Protein AF-A0A7Y0S5D0-F1 (afdb_monomer_lite)

Foldseek 3Di:
DQEDEDPDQLCLVCVVVVVVVDDHYYDHPLVVVLVVCVVVVHQEDEDDDAPSNQVDCSRVVCNCVVRVHHYDYDPPVPRD

Sequence (80 aa):
ADFILICTNTMHKVAPQIEASINIPILHIADATAELLREKGVQKVGLLGTQFTVEQDFYKGRLSDRYGLDVVIPDQDDRS

Radius of gyration: 13.44 Å; chains: 1; bounding box: 27×27×39 Å

Secondary structure (DSSP, 8-state):
---EE--STGGGGGHHHHHTT-SS-EE-HHHHHHHHHHHTT--EEE--S-HHHHHSHHHHHIIIIIH--EEE---GGG--

pLDDT: mean 88.24, std 7.6, range [57.66, 97.31]

InterPro domains:
  IPR001920 Asp/Glu racemase [G3DSA:3.40.50.1860] (1-55)
  IPR001920 Asp/Glu racemase [SSF53681] (1-41)
  IPR001920 Asp/Glu racemase [SSF53681] (29-79)
  IPR004380 Aspartate racemase [TIGR00035] (1-79)
  IPR015942 Asp/Glu/hydantoin racemase [PF01177] (1-77)

Structure (mmCIF, N/CA/C/O backbone):
data_AF-A0A7Y0S5D0-F1
#
_entry.id   AF-A0A7Y0S5D0-F1
#
loop_
_atom_site.group_PDB
_atom_site.id
_atom_site.type_symbol
_atom_site.label_atom_id
_atom_site.label_alt_id
_atom_site.label_comp_id
_atom_site.label_asym_id
_atom_site.label_entity_id
_atom_site.label_seq_id
_atom_site.pdbx_PDB_ins_code
_atom_site.Cartn_x
_atom_site.Cartn_y
_atom_site.Cartn_z
_atom_site.occupancy
_atom_site.B_iso_or_equiv
_atom_site.auth_seq_id
_atom_site.auth_comp_id
_atom_site.auth_asym_id
_atom_site.auth_atom_id
_atom_site.pdbx_PDB_model_num
ATOM 1 N N . ALA A 1 1 ? -4.311 0.520 25.634 1.00 62.09 1 ALA A N 1
ATOM 2 C CA . ALA A 1 1 ? -3.681 0.895 24.357 1.00 62.09 1 ALA A CA 1
ATOM 3 C C . ALA A 1 1 ? -4.786 1.403 23.457 1.00 62.09 1 ALA A C 1
ATOM 5 O O . ALA A 1 1 ? -5.813 0.739 23.389 1.00 62.09 1 ALA A O 1
ATOM 6 N N . ASP A 1 2 ? -4.595 2.564 22.841 1.00 82.50 2 ASP A N 1
ATOM 7 C CA . ASP A 1 2 ? -5.656 3.266 22.105 1.00 82.50 2 ASP A CA 1
ATOM 8 C C . ASP A 1 2 ? -5.685 2.904 20.610 1.00 82.50 2 ASP A C 1
ATOM 10 O O . ASP A 1 2 ? -6.687 3.130 19.942 1.00 82.50 2 ASP A O 1
ATOM 14 N N . PHE A 1 3 ? -4.605 2.306 20.093 1.00 84.69 3 PHE A N 1
ATOM 15 C CA . PHE A 1 3 ? -4.474 1.802 18.722 1.00 84.69 3 PHE A CA 1
ATOM 16 C C . PHE A 1 3 ? -3.325 0.781 18.612 1.00 84.69 3 PHE A C 1
ATOM 18 O O . PHE A 1 3 ? -2.503 0.656 19.527 1.00 84.69 3 PHE A O 1
ATOM 25 N N . ILE A 1 4 ? -3.253 0.064 17.484 1.00 87.00 4 ILE A N 1
ATOM 26 C CA . ILE A 1 4 ? -2.150 -0.847 17.123 1.00 87.00 4 ILE A CA 1
ATOM 27 C C . ILE A 1 4 ? -1.412 -0.324 15.888 1.00 87.00 4 ILE A C 1
ATOM 29 O O . ILE A 1 4 ? -2.033 0.121 14.925 1.00 87.00 4 ILE A O 1
ATOM 33 N N . LEU A 1 5 ? -0.081 -0.442 15.897 1.00 88.00 5 LEU A N 1
ATOM 34 C CA . LEU A 1 5 ? 0.777 -0.222 14.734 1.00 88.00 5 LEU A CA 1
ATOM 35 C C . LEU A 1 5 ? 1.448 -1.539 14.325 1.00 88.00 5 LEU A C 1
ATOM 37 O O . LEU A 1 5 ? 2.070 -2.207 15.152 1.00 88.00 5 LEU A O 1
ATOM 41 N N . ILE A 1 6 ? 1.355 -1.896 13.043 1.00 87.81 6 ILE A N 1
ATOM 42 C CA . ILE A 1 6 ? 2.094 -3.025 12.468 1.00 87.81 6 ILE A CA 1
ATOM 43 C C . ILE A 1 6 ? 3.378 -2.474 11.839 1.00 87.81 6 ILE A C 1
ATOM 45 O O . ILE A 1 6 ? 3.350 -1.842 10.789 1.00 87.81 6 ILE A O 1
ATOM 49 N N . CYS A 1 7 ? 4.532 -2.721 12.455 1.00 88.00 7 CYS A N 1
ATOM 50 C CA . CYS A 1 7 ? 5.816 -2.155 12.012 1.00 88.00 7 CYS A CA 1
ATOM 51 C C . CYS A 1 7 ? 6.469 -2.929 10.845 1.00 88.00 7 CYS A C 1
ATOM 53 O O . CYS A 1 7 ? 7.679 -3.145 10.836 1.00 88.00 7 CYS A O 1
ATOM 55 N N . THR A 1 8 ? 5.681 -3.408 9.878 1.00 86.00 8 THR A N 1
ATOM 56 C CA . THR A 1 8 ? 6.181 -4.107 8.681 1.00 86.00 8 THR A CA 1
ATOM 57 C C . THR A 1 8 ? 5.155 -4.074 7.556 1.00 86.00 8 THR A C 1
ATOM 59 O O . THR A 1 8 ? 3.968 -4.281 7.795 1.00 86.00 8 THR A O 1
ATOM 62 N N . ASN A 1 9 ? 5.595 -3.865 6.313 1.00 81.69 9 ASN A N 1
ATOM 63 C CA . ASN A 1 9 ? 4.695 -3.828 5.157 1.00 81.69 9 ASN A CA 1
ATOM 64 C C . ASN A 1 9 ? 3.970 -5.169 4.966 1.00 81.69 9 ASN A C 1
ATOM 66 O O . ASN A 1 9 ? 2.749 -5.193 4.886 1.00 81.69 9 ASN A O 1
ATOM 70 N N . THR A 1 10 ? 4.690 -6.293 4.995 1.00 82.75 10 THR A N 1
ATOM 71 C CA . THR A 1 10 ? 4.125 -7.613 4.666 1.00 82.75 10 THR A CA 1
ATOM 72 C C . THR A 1 10 ? 2.996 -8.050 5.607 1.00 82.75 10 THR A C 1
ATOM 74 O O . THR A 1 10 ? 2.001 -8.607 5.150 1.00 82.75 10 THR A O 1
ATOM 77 N N . MET A 1 11 ? 3.102 -7.797 6.918 1.00 88.19 11 MET A N 1
ATOM 78 C CA . MET A 1 11 ? 2.086 -8.273 7.876 1.00 88.19 11 MET A CA 1
ATOM 79 C C . MET A 1 11 ? 0.788 -7.468 7.836 1.00 88.19 11 MET A C 1
ATOM 81 O O . MET A 1 11 ? -0.207 -7.905 8.405 1.00 88.19 11 MET A O 1
ATOM 85 N N . HIS A 1 12 ? 0.736 -6.353 7.105 1.00 84.81 12 HIS A N 1
ATOM 86 C CA . HIS A 1 12 ? -0.540 -5.690 6.843 1.00 84.81 12 HIS A CA 1
ATOM 87 C C . HIS A 1 12 ? -1.495 -6.557 6.009 1.00 84.81 12 HIS A C 1
ATOM 89 O O . HIS A 1 12 ? -2.704 -6.349 6.064 1.00 84.81 12 HIS A O 1
ATOM 95 N N . LYS A 1 13 ? -0.987 -7.611 5.350 1.00 84.62 13 LYS A N 1
ATOM 96 C CA . LYS A 1 13 ? -1.807 -8.685 4.775 1.00 84.62 13 LYS A CA 1
ATOM 97 C C . LYS A 1 13 ? -2.812 -9.266 5.775 1.00 84.62 13 LYS A C 1
ATOM 99 O O . LYS A 1 13 ? -3.902 -9.657 5.369 1.00 84.62 13 LYS A O 1
ATOM 104 N N . VAL A 1 14 ? -2.440 -9.355 7.056 1.00 88.25 14 VAL A N 1
ATOM 105 C CA . VAL A 1 14 ? -3.310 -9.904 8.106 1.00 88.25 14 VAL A CA 1
ATOM 106 C C . VAL A 1 14 ? -4.064 -8.834 8.903 1.00 88.25 14 VAL A C 1
ATOM 108 O O . VAL A 1 14 ? -4.762 -9.162 9.860 1.00 88.25 14 VAL A O 1
ATOM 111 N N . ALA A 1 15 ? -3.938 -7.553 8.532 1.00 87.56 15 ALA A N 1
ATOM 112 C CA . ALA A 1 15 ? -4.601 -6.460 9.239 1.00 87.56 15 ALA A CA 1
ATOM 113 C C . ALA A 1 15 ? -6.131 -6.638 9.319 1.00 87.56 15 ALA A C 1
ATOM 115 O O . ALA A 1 15 ? -6.647 -6.496 10.424 1.00 87.56 15 ALA A O 1
ATOM 116 N N . PRO A 1 16 ? -6.854 -7.050 8.252 1.00 86.88 16 PRO A N 1
ATOM 117 C CA . PRO A 1 16 ? -8.302 -7.266 8.340 1.00 86.88 16 PRO A CA 1
ATOM 118 C C . PRO A 1 16 ? -8.702 -8.352 9.352 1.00 86.88 16 PRO A C 1
ATOM 120 O O . PRO A 1 16 ? -9.698 -8.211 10.058 1.00 86.88 16 PRO A O 1
ATOM 123 N N . GLN A 1 17 ? -7.921 -9.434 9.460 1.00 90.31 17 GLN A N 1
ATOM 124 C CA . GLN A 1 17 ? -8.170 -10.506 10.431 1.00 90.31 17 GLN A CA 1
ATOM 125 C C . GLN A 1 17 ? -7.934 -10.028 11.867 1.00 90.31 17 GLN A C 1
ATOM 127 O O . GLN A 1 17 ? -8.672 -10.413 12.777 1.00 90.31 17 GLN A O 1
ATOM 132 N N . ILE A 1 18 ? -6.907 -9.198 12.071 1.00 87.81 18 ILE A N 1
ATOM 133 C CA . ILE A 1 18 ? -6.615 -8.610 13.378 1.00 87.81 18 ILE A CA 1
ATOM 134 C C . ILE A 1 18 ? -7.722 -7.616 13.750 1.00 87.81 18 ILE A C 1
ATOM 136 O O . ILE A 1 18 ? -8.263 -7.743 14.842 1.00 87.81 18 ILE A O 1
ATOM 140 N N . GLU A 1 19 ? -8.112 -6.708 12.846 1.00 87.69 19 GLU A N 1
ATOM 141 C CA . GLU A 1 19 ? -9.210 -5.741 13.042 1.00 87.69 19 GLU A CA 1
ATOM 142 C C . GLU A 1 19 ? -10.525 -6.434 13.417 1.00 87.69 19 GLU A C 1
ATOM 144 O O . GLU A 1 19 ? -11.228 -5.968 14.305 1.00 87.69 19 GLU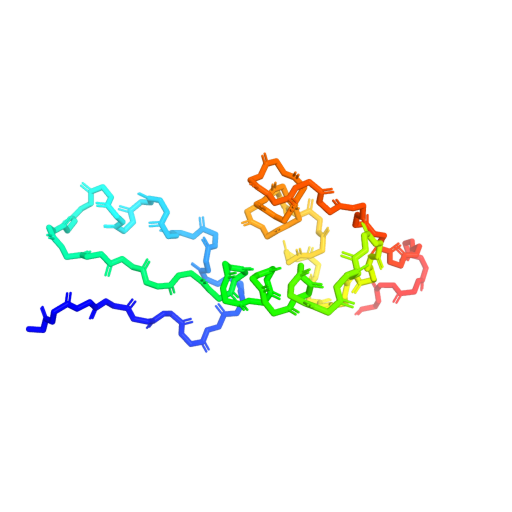 A O 1
ATOM 149 N N . ALA A 1 20 ? -10.835 -7.581 12.807 1.00 90.00 20 ALA A N 1
ATOM 150 C CA . ALA A 1 20 ? -12.027 -8.360 13.146 1.00 90.00 20 ALA A CA 1
ATOM 151 C C . ALA A 1 20 ? -11.978 -9.001 14.549 1.00 90.00 20 ALA A C 1
ATOM 153 O O . ALA A 1 20 ? -13.013 -9.408 15.075 1.00 90.00 20 ALA A O 1
ATOM 154 N N . SER A 1 21 ? -10.787 -9.122 15.141 1.00 90.69 21 SER A N 1
ATOM 155 C CA . SER A 1 21 ? -10.551 -9.825 16.408 1.00 90.69 21 SER A CA 1
ATOM 156 C C . SER A 1 21 ? -10.309 -8.885 17.593 1.00 90.69 21 SER A C 1
ATOM 158 O O . SER A 1 21 ? -10.165 -9.355 18.723 1.00 90.69 21 SER A O 1
ATOM 160 N N . ILE A 1 22 ? -10.232 -7.571 17.359 1.00 90.19 22 ILE A N 1
ATOM 161 C CA . ILE A 1 22 ? -9.922 -6.566 18.382 1.00 90.19 22 ILE A CA 1
ATOM 162 C C . ILE A 1 22 ? -10.885 -5.380 18.303 1.00 90.19 22 ILE A C 1
ATOM 164 O O . ILE A 1 22 ? -11.449 -5.083 17.261 1.00 90.19 22 ILE A O 1
ATOM 168 N N . ASN A 1 23 ? -11.014 -4.645 19.408 1.00 88.81 23 ASN A N 1
ATOM 169 C CA . ASN A 1 23 ? -11.882 -3.463 19.489 1.00 88.81 23 ASN A CA 1
ATOM 170 C C . ASN A 1 23 ? -11.120 -2.129 19.401 1.00 88.81 23 ASN A C 1
ATOM 172 O O . ASN A 1 23 ? -11.705 -1.077 19.642 1.00 88.81 23 ASN A O 1
ATOM 176 N N . ILE A 1 24 ? -9.815 -2.161 19.114 1.00 88.88 24 ILE A N 1
ATOM 177 C CA . ILE A 1 24 ? -8.980 -0.960 18.981 1.00 88.88 24 ILE A CA 1
ATOM 178 C C . ILE A 1 24 ? -8.523 -0.799 17.526 1.00 88.88 24 ILE A C 1
ATOM 180 O O . ILE A 1 24 ? -8.229 -1.803 16.877 1.00 88.88 24 ILE A O 1
ATOM 184 N N . PRO A 1 25 ? -8.469 0.432 16.993 1.00 87.88 25 PRO A N 1
ATOM 185 C CA . PRO A 1 25 ? -8.139 0.666 15.592 1.00 87.88 25 PRO A CA 1
ATOM 186 C C . PRO A 1 25 ? -6.693 0.269 15.264 1.00 87.88 25 PRO A C 1
ATOM 188 O O . PRO A 1 25 ? -5.786 0.425 16.087 1.00 87.88 25 PRO A O 1
ATOM 191 N N . ILE A 1 26 ? -6.469 -0.197 14.032 1.00 88.69 26 ILE A N 1
ATOM 192 C CA . ILE A 1 26 ? -5.129 -0.410 13.474 1.00 88.69 26 ILE A CA 1
ATOM 193 C C . ILE A 1 26 ? -4.770 0.773 12.575 1.00 88.69 26 ILE A C 1
ATOM 195 O O . ILE A 1 26 ? -5.510 1.117 11.656 1.00 88.69 26 ILE A O 1
ATOM 199 N N . LEU A 1 27 ? -3.601 1.371 12.808 1.00 88.31 27 LEU A N 1
ATOM 200 C CA . LEU A 1 27 ? -3.017 2.344 11.890 1.00 88.31 27 LEU A CA 1
ATOM 201 C C . LEU A 1 27 ? -2.287 1.601 10.772 1.00 88.31 27 LEU A C 1
ATOM 203 O O . LEU A 1 27 ? -1.231 1.004 10.989 1.00 88.31 27 LEU A O 1
ATOM 207 N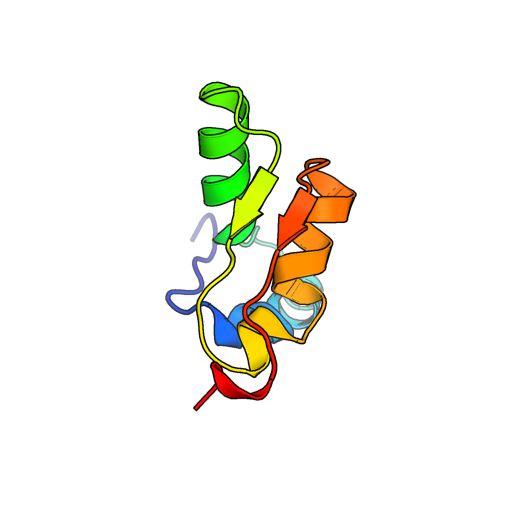 N . HIS A 1 28 ? -2.865 1.629 9.574 1.00 90.31 28 HIS A N 1
ATOM 208 C CA . HIS A 1 28 ? -2.292 0.972 8.409 1.00 90.31 28 HIS A CA 1
ATOM 209 C C . HIS A 1 28 ? -1.247 1.872 7.739 1.00 90.31 28 HIS A C 1
ATOM 211 O O . HIS A 1 28 ? -1.537 3.006 7.366 1.00 90.31 28 HIS A O 1
ATOM 217 N N . ILE A 1 29 ? -0.035 1.363 7.507 1.00 89.75 29 ILE A N 1
ATOM 218 C CA . ILE A 1 29 ? 1.077 2.175 6.976 1.00 89.75 29 ILE A CA 1
ATOM 219 C C . ILE A 1 29 ? 0.795 2.785 5.587 1.00 89.75 29 ILE A C 1
ATOM 221 O O . ILE A 1 29 ? 1.241 3.893 5.285 1.00 89.75 29 ILE A O 1
ATOM 225 N N . ALA A 1 30 ? 0.031 2.079 4.745 1.00 91.19 30 ALA A N 1
ATOM 226 C CA . ALA A 1 30 ? -0.364 2.582 3.427 1.00 91.19 30 ALA A CA 1
ATOM 227 C C . ALA A 1 30 ? -1.277 3.820 3.507 1.00 91.19 30 ALA A C 1
ATOM 229 O O . ALA A 1 30 ? -1.191 4.672 2.629 1.00 91.19 30 ALA A O 1
ATOM 230 N N . ASP A 1 31 ? -2.089 3.952 4.564 1.00 93.31 31 ASP A N 1
ATOM 231 C CA . ASP A 1 31 ? -3.000 5.091 4.738 1.00 93.31 31 ASP A CA 1
ATOM 232 C C . ASP A 1 31 ? -2.194 6.374 4.984 1.00 93.31 31 ASP A C 1
ATOM 234 O O . ASP A 1 31 ? -2.311 7.339 4.231 1.00 93.31 31 ASP A O 1
ATOM 238 N N . ALA A 1 32 ? -1.258 6.328 5.939 1.00 92.75 32 ALA A N 1
ATOM 239 C CA . ALA A 1 32 ? -0.360 7.448 6.235 1.00 92.75 32 ALA A CA 1
ATOM 240 C C . ALA A 1 32 ? 0.493 7.861 5.019 1.00 92.75 32 ALA A C 1
ATOM 242 O O . ALA A 1 32 ? 0.773 9.040 4.802 1.00 92.75 32 ALA A O 1
ATOM 243 N N . THR A 1 33 ? 0.902 6.885 4.202 1.00 93.31 33 THR A N 1
ATOM 244 C CA . THR A 1 33 ? 1.662 7.145 2.971 1.00 93.31 33 THR A CA 1
ATOM 245 C C . THR A 1 33 ? 0.791 7.836 1.920 1.00 93.31 33 THR A C 1
ATOM 247 O O . THR A 1 33 ? 1.217 8.819 1.312 1.00 93.31 33 THR A O 1
ATOM 250 N N . ALA A 1 34 ? -0.433 7.349 1.709 1.00 95.00 34 ALA A N 1
ATOM 251 C CA . ALA A 1 34 ? -1.351 7.889 0.714 1.00 95.00 34 ALA A CA 1
ATOM 252 C C . ALA A 1 34 ? -1.830 9.307 1.051 1.00 95.00 34 ALA A C 1
ATOM 254 O O . ALA A 1 34 ? -1.931 10.143 0.153 1.00 95.00 34 ALA A O 1
ATOM 255 N N . GLU A 1 35 ? -2.080 9.593 2.330 1.00 95.50 35 GLU A N 1
ATOM 256 C CA . GLU A 1 35 ? -2.455 10.928 2.810 1.00 95.50 35 GLU A CA 1
ATOM 257 C C . GLU A 1 35 ? -1.388 11.962 2.443 1.00 95.50 35 GLU A C 1
ATOM 259 O O . GLU A 1 35 ? -1.691 12.941 1.758 1.00 95.50 35 GLU A O 1
ATOM 264 N N . LEU A 1 36 ? -0.119 11.684 2.759 1.00 96.31 36 LEU A N 1
ATOM 265 C CA . LEU A 1 36 ? 0.990 12.580 2.429 1.00 96.31 36 LEU A CA 1
ATOM 266 C C . LEU A 1 36 ? 1.174 12.766 0.914 1.00 96.31 36 LEU A C 1
ATOM 268 O O . LEU A 1 36 ? 1.501 13.859 0.448 1.00 96.31 36 LEU A O 1
ATOM 272 N N . LEU A 1 37 ? 0.989 11.704 0.125 1.00 95.62 37 LEU A N 1
ATOM 273 C CA . LEU A 1 37 ? 1.067 11.783 -1.336 1.00 95.62 37 LEU A CA 1
ATOM 274 C C . LEU A 1 37 ? -0.039 12.677 -1.909 1.00 95.62 37 LEU A C 1
ATOM 276 O O . LEU A 1 37 ? 0.240 13.517 -2.768 1.00 95.62 37 LEU A O 1
ATOM 280 N N . ARG A 1 38 ? -1.268 12.551 -1.395 1.00 94.06 38 ARG A N 1
ATOM 281 C CA . ARG A 1 38 ? -2.401 13.393 -1.797 1.00 94.06 38 ARG A CA 1
ATOM 282 C C . ARG A 1 38 ? -2.211 14.849 -1.400 1.00 94.06 38 ARG A C 1
ATOM 284 O O . ARG A 1 38 ? -2.475 15.724 -2.222 1.00 94.06 38 ARG A O 1
ATOM 291 N N . GLU A 1 39 ? -1.723 15.115 -0.191 1.00 95.88 39 GLU A N 1
ATOM 292 C CA . GLU A 1 39 ? -1.384 16.472 0.260 1.00 95.88 39 GLU A CA 1
ATOM 293 C C . GLU A 1 39 ? -0.347 17.136 -0.654 1.00 95.88 39 GLU A C 1
ATOM 295 O O . GLU A 1 39 ? -0.414 18.336 -0.917 1.00 95.88 39 GLU A O 1
ATOM 300 N N . LYS A 1 40 ? 0.579 16.343 -1.203 1.00 96.19 40 LYS A N 1
ATOM 301 C CA . LYS A 1 40 ? 1.584 16.797 -2.174 1.00 96.19 40 LYS A CA 1
ATOM 302 C C . LYS A 1 40 ? 1.080 16.854 -3.621 1.00 96.19 40 LYS A C 1
ATOM 304 O O . LYS A 1 40 ? 1.861 17.178 -4.512 1.00 96.19 40 LYS A O 1
ATOM 309 N N . GLY A 1 41 ? -0.191 16.537 -3.876 1.00 96.00 41 GLY A N 1
ATOM 310 C CA . GLY A 1 41 ? -0.777 16.532 -5.220 1.00 96.00 41 GLY A CA 1
ATOM 311 C C . GLY A 1 41 ? -0.261 15.410 -6.129 1.00 96.00 41 GLY A C 1
ATOM 312 O O . GLY A 1 41 ? -0.400 15.500 -7.349 1.00 96.00 41 GLY A O 1
ATOM 313 N N . VAL A 1 42 ? 0.339 14.359 -5.565 1.00 97.31 42 VAL A N 1
ATOM 314 C CA . VAL A 1 42 ? 0.827 13.208 -6.329 1.00 97.31 42 VAL A CA 1
ATOM 315 C C . VAL A 1 42 ? -0.346 12.297 -6.679 1.00 97.31 42 VAL A C 1
ATOM 317 O O . VAL A 1 42 ? -1.120 11.909 -5.809 1.00 97.31 42 VAL A O 1
ATOM 320 N N . GLN A 1 43 ? -0.459 11.936 -7.957 1.00 95.00 43 GLN A N 1
ATOM 321 C CA . GLN A 1 43 ? -1.527 11.064 -8.462 1.00 95.00 43 GLN A CA 1
ATOM 322 C C . GLN A 1 43 ? -1.022 9.693 -8.916 1.00 95.00 43 GLN A C 1
ATOM 324 O O . GLN A 1 43 ? -1.802 8.750 -8.978 1.00 95.00 43 GLN A O 1
ATOM 329 N N . LYS A 1 44 ? 0.275 9.576 -9.222 1.00 96.75 44 LYS A N 1
ATOM 330 C CA . LYS A 1 44 ? 0.898 8.357 -9.739 1.00 96.75 44 LYS A CA 1
ATOM 331 C C . LYS A 1 44 ? 2.185 8.053 -8.987 1.00 96.75 44 LYS A C 1
ATOM 333 O O . LYS A 1 44 ? 3.029 8.938 -8.849 1.00 96.75 44 LYS A O 1
ATOM 338 N N . VAL A 1 45 ? 2.338 6.819 -8.512 1.00 95.38 45 VAL A N 1
ATOM 339 C CA . VAL A 1 45 ? 3.468 6.396 -7.674 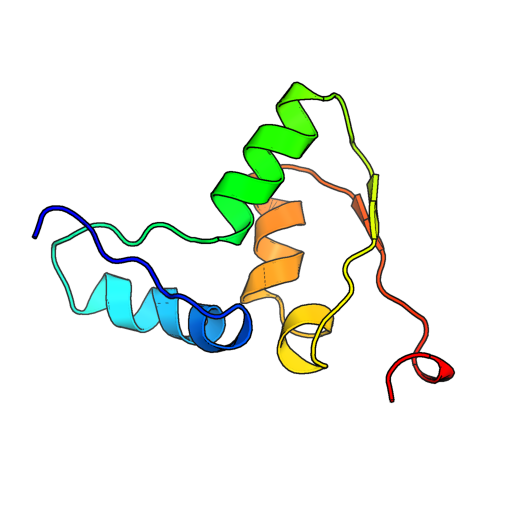1.00 95.38 45 VAL A CA 1
ATOM 340 C C . VAL A 1 45 ? 4.010 5.030 -8.067 1.00 95.38 45 VAL A C 1
ATOM 342 O O . VAL A 1 45 ? 3.266 4.151 -8.490 1.00 95.38 45 VAL A O 1
ATOM 345 N N . GLY A 1 46 ? 5.320 4.851 -7.897 1.00 94.06 46 GLY A N 1
ATOM 346 C CA . GLY A 1 46 ? 5.963 3.542 -7.963 1.00 94.06 46 GLY A CA 1
ATOM 347 C C . GLY A 1 46 ? 5.927 2.848 -6.601 1.00 94.06 46 GLY A C 1
ATOM 348 O O . GLY A 1 46 ? 6.297 3.460 -5.598 1.00 94.06 46 GLY A O 1
ATOM 349 N N . LEU A 1 47 ? 5.512 1.582 -6.560 1.00 92.81 47 LEU A N 1
ATOM 350 C CA . LEU A 1 47 ? 5.540 0.739 -5.365 1.00 92.81 47 LEU A CA 1
ATOM 351 C C . LEU A 1 47 ? 6.677 -0.281 -5.472 1.00 92.81 47 LEU A C 1
ATOM 353 O O . LEU A 1 47 ? 6.612 -1.229 -6.251 1.00 92.81 47 LEU A O 1
ATOM 357 N N . LEU A 1 48 ? 7.707 -0.081 -4.650 1.00 90.75 48 LEU A N 1
ATOM 358 C CA . LEU A 1 48 ? 8.829 -1.003 -4.483 1.00 90.75 48 LEU A CA 1
ATOM 359 C C . LEU A 1 48 ? 8.707 -1.718 -3.137 1.00 90.75 48 LEU A C 1
ATOM 361 O O . LEU A 1 48 ? 8.318 -1.116 -2.135 1.00 90.75 48 LEU A O 1
ATOM 365 N N . GLY A 1 49 ? 9.061 -2.998 -3.094 1.00 84.31 49 GLY A N 1
ATOM 366 C CA . GLY A 1 49 ? 8.998 -3.790 -1.873 1.00 84.31 49 GLY A CA 1
ATOM 367 C C . GLY A 1 49 ? 9.145 -5.278 -2.149 1.00 84.31 49 GLY A C 1
ATOM 368 O O . GLY A 1 49 ? 9.527 -5.688 -3.239 1.00 84.31 49 GLY A O 1
ATOM 369 N N . THR A 1 50 ? 8.818 -6.094 -1.149 1.00 84.38 50 THR A N 1
ATOM 370 C CA . THR A 1 50 ? 8.776 -7.552 -1.308 1.00 84.38 50 THR A CA 1
ATOM 371 C C . THR A 1 50 ? 7.714 -7.959 -2.326 1.00 84.38 50 THR A C 1
ATOM 373 O O . THR A 1 50 ? 6.710 -7.260 -2.481 1.00 84.38 50 THR A O 1
ATOM 376 N N . GLN A 1 51 ? 7.865 -9.141 -2.930 1.00 82.69 51 GLN A N 1
ATOM 377 C CA . GLN A 1 51 ? 6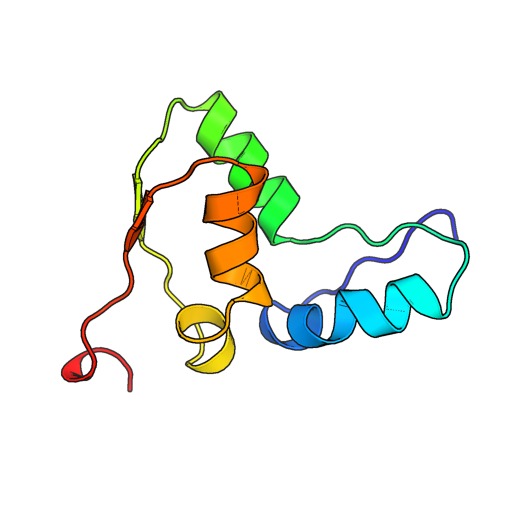.867 -9.707 -3.845 1.00 82.69 51 GLN A CA 1
ATOM 378 C C . GLN A 1 51 ? 5.446 -9.666 -3.254 1.00 82.69 51 GLN A C 1
ATOM 380 O O . GLN A 1 51 ? 4.505 -9.241 -3.914 1.00 82.69 51 GLN A O 1
ATOM 385 N N . PHE A 1 52 ? 5.296 -9.990 -1.964 1.00 82.62 52 PHE A N 1
ATOM 386 C CA . PHE A 1 52 ? 4.018 -9.890 -1.255 1.00 82.62 52 PHE A CA 1
ATOM 387 C C . PHE A 1 52 ? 3.420 -8.478 -1.284 1.00 82.62 52 PHE A C 1
ATOM 389 O O . PHE A 1 52 ? 2.227 -8.336 -1.514 1.00 82.62 52 PHE A O 1
ATOM 396 N N . THR A 1 53 ? 4.233 -7.447 -1.048 1.00 79.69 53 THR A N 1
ATOM 397 C CA . THR A 1 53 ? 3.776 -6.047 -0.993 1.00 79.69 53 THR A CA 1
ATOM 398 C C . THR A 1 53 ? 3.394 -5.524 -2.376 1.00 79.69 53 THR A C 1
ATOM 400 O O . THR A 1 53 ? 2.455 -4.744 -2.503 1.00 79.69 53 THR A O 1
ATOM 403 N N . VAL A 1 54 ? 4.132 -5.950 -3.401 1.00 83.81 54 VAL A N 1
ATOM 404 C CA . VAL A 1 54 ? 3.997 -5.460 -4.777 1.00 83.81 54 VAL A CA 1
ATOM 405 C C . VAL A 1 54 ? 2.864 -6.173 -5.526 1.00 83.81 54 VAL A C 1
ATOM 407 O O . VAL A 1 54 ? 2.154 -5.541 -6.307 1.00 83.81 54 VAL A O 1
ATOM 410 N N . GLU A 1 55 ? 2.675 -7.474 -5.292 1.00 79.44 55 GLU A N 1
ATOM 411 C CA . GLU A 1 55 ? 1.731 -8.300 -6.059 1.00 79.44 55 GLU A CA 1
ATOM 412 C C . GLU A 1 55 ? 0.365 -8.471 -5.400 1.00 79.44 55 GLU A C 1
ATOM 414 O O . GLU A 1 55 ? -0.598 -8.784 -6.095 1.00 79.44 55 GLU A O 1
ATOM 419 N N . GLN A 1 56 ? 0.259 -8.295 -4.080 1.00 82.38 56 GLN A N 1
ATOM 420 C CA . GLN A 1 56 ? -1.003 -8.515 -3.373 1.00 82.38 56 GLN A CA 1
ATOM 421 C C . GLN A 1 56 ? -1.765 -7.212 -3.144 1.00 82.38 56 GLN A C 1
ATOM 423 O O . GLN A 1 56 ? -1.196 -6.153 -2.870 1.00 82.38 56 GLN A O 1
ATOM 428 N N . ASP A 1 57 ? -3.090 -7.323 -3.168 1.00 84.12 57 ASP A N 1
ATOM 429 C CA . ASP A 1 57 ? -3.988 -6.168 -3.135 1.00 84.12 57 ASP A CA 1
ATOM 430 C C . ASP A 1 57 ? -3.985 -5.411 -1.799 1.00 84.12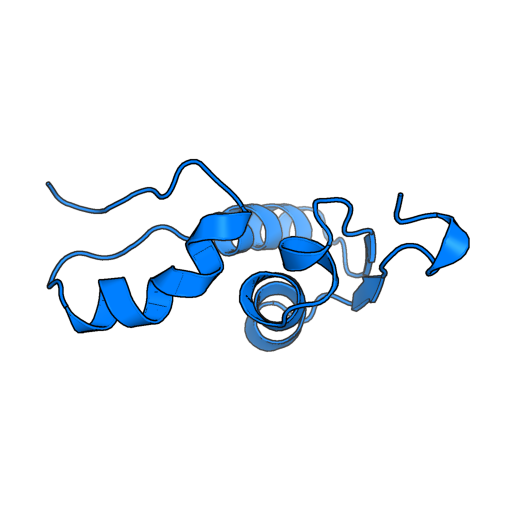 57 ASP A C 1
ATOM 432 O O . ASP A 1 57 ? -4.378 -4.249 -1.754 1.00 84.12 57 ASP A O 1
ATOM 436 N N . PHE A 1 58 ? -3.503 -6.012 -0.705 1.00 85.19 58 PHE A N 1
ATOM 437 C CA . PHE A 1 58 ? -3.580 -5.393 0.627 1.00 85.19 58 PHE A CA 1
ATOM 438 C C . PHE A 1 58 ? -2.853 -4.040 0.715 1.00 85.19 58 PHE A C 1
ATOM 440 O O . PHE A 1 58 ? -3.238 -3.194 1.521 1.00 85.19 58 PHE A O 1
ATOM 447 N N . TYR A 1 59 ? -1.808 -3.837 -0.096 1.00 88.69 59 TYR A N 1
ATOM 448 C CA . TYR A 1 59 ? -1.070 -2.575 -0.154 1.00 88.69 59 TYR A CA 1
ATOM 449 C C . TYR A 1 59 ? -1.452 -1.783 -1.402 1.00 88.69 59 TYR A C 1
ATOM 451 O O . TYR A 1 59 ? -1.952 -0.665 -1.294 1.00 88.69 59 TYR A O 1
ATOM 459 N N . LYS A 1 60 ? -1.267 -2.380 -2.586 1.00 91.00 60 LYS A N 1
ATOM 460 C CA . LYS A 1 60 ? -1.556 -1.737 -3.873 1.00 91.00 60 LYS A CA 1
ATOM 461 C C . LYS A 1 60 ? -3.030 -1.348 -4.002 1.00 91.00 60 LYS A C 1
ATOM 463 O O . LYS A 1 60 ? -3.316 -0.186 -4.270 1.00 91.00 60 LYS A O 1
ATOM 468 N N . GLY A 1 61 ? -3.934 -2.297 -3.762 1.00 91.94 61 GLY A N 1
ATOM 469 C CA . GLY A 1 61 ? -5.381 -2.081 -3.802 1.00 91.94 61 GLY A CA 1
ATOM 470 C C . GLY A 1 61 ? -5.825 -1.031 -2.790 1.00 91.94 61 GLY A C 1
ATOM 471 O O . GLY A 1 61 ? -6.628 -0.161 -3.093 1.00 91.94 61 GLY A O 1
ATOM 472 N N . ARG A 1 62 ? -5.225 -1.007 -1.594 1.00 93.25 62 ARG A N 1
ATOM 473 C CA . ARG A 1 62 ? -5.542 0.030 -0.599 1.00 93.25 62 ARG A CA 1
ATOM 474 C C . ARG A 1 62 ? -5.171 1.438 -1.083 1.00 93.25 62 ARG A C 1
ATOM 476 O O . ARG A 1 62 ? -5.957 2.360 -0.878 1.00 93.25 62 ARG A O 1
ATOM 483 N N . LEU A 1 63 ? -4.026 1.605 -1.752 1.00 94.38 63 LEU A N 1
ATOM 484 C CA . LEU A 1 63 ? -3.617 2.883 -2.353 1.00 94.38 63 LEU A CA 1
ATOM 485 C C . LEU A 1 63 ? -4.523 3.294 -3.528 1.00 94.38 63 LEU A C 1
ATOM 487 O O . LEU A 1 63 ? -4.907 4.462 -3.622 1.00 94.38 63 LEU A O 1
ATOM 491 N N . SER A 1 64 ? -4.884 2.357 -4.409 1.00 94.00 64 SER A N 1
ATOM 492 C CA . SER A 1 64 ? -5.746 2.652 -5.559 1.00 94.00 64 SER A CA 1
ATOM 493 C C . SER A 1 64 ? -7.196 2.890 -5.145 1.00 94.00 64 SER A C 1
ATOM 495 O O . SER A 1 64 ? -7.766 3.932 -5.455 1.00 94.00 64 SER A O 1
ATOM 497 N N . ASP A 1 65 ? -7.783 1.970 -4.390 1.00 94.00 65 ASP A N 1
ATOM 498 C CA . ASP A 1 65 ? -9.232 1.888 -4.205 1.00 94.00 65 ASP A CA 1
ATOM 499 C C . ASP A 1 65 ? -9.732 2.901 -3.173 1.00 94.00 65 ASP A C 1
ATOM 501 O O . ASP A 1 65 ? -10.829 3.442 -3.313 1.00 94.00 65 ASP A O 1
ATOM 505 N N . ARG A 1 66 ? -8.930 3.188 -2.135 1.00 94.00 66 ARG A N 1
ATOM 506 C CA . ARG A 1 66 ? -9.303 4.164 -1.096 1.00 94.00 66 ARG A CA 1
ATOM 507 C C . ARG A 1 66 ? -8.833 5.580 -1.389 1.00 94.00 66 ARG A C 1
ATOM 509 O O . ARG A 1 66 ? -9.502 6.530 -0.986 1.00 94.00 66 ARG A O 1
ATOM 516 N N . TYR A 1 67 ? -7.687 5.730 -2.049 1.00 94.88 67 TYR A N 1
ATOM 517 C CA . TYR A 1 67 ? -7.045 7.035 -2.226 1.00 94.88 67 TYR A CA 1
ATOM 518 C C . TYR A 1 67 ? -6.975 7.499 -3.683 1.00 94.88 67 TYR A C 1
ATOM 520 O O . TYR A 1 67 ? -6.619 8.654 -3.916 1.00 94.88 67 TYR A O 1
ATOM 528 N N . GLY A 1 68 ? -7.359 6.658 -4.649 1.00 94.69 68 GLY A N 1
ATOM 529 C CA . GLY A 1 68 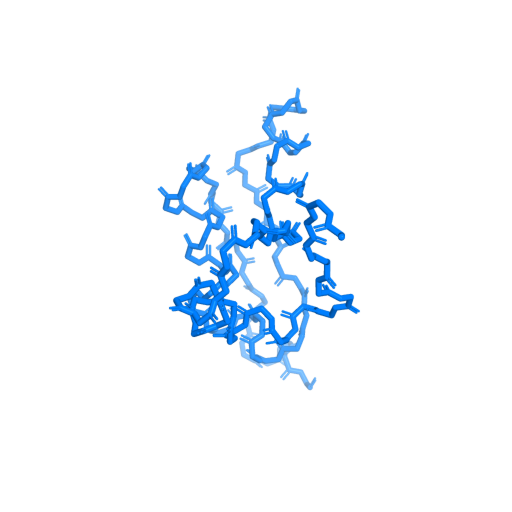? -7.407 7.014 -6.068 1.00 94.69 68 GLY A CA 1
ATOM 530 C C . GLY A 1 68 ? -6.031 7.177 -6.713 1.00 94.69 68 GLY A C 1
ATOM 531 O O . GLY A 1 68 ? -5.911 7.915 -7.688 1.00 94.69 68 GLY A O 1
ATOM 532 N N . LEU A 1 69 ? -4.990 6.551 -6.154 1.00 96.31 69 LEU A N 1
ATOM 533 C CA . LEU A 1 69 ? -3.627 6.639 -6.681 1.00 96.31 69 LEU A CA 1
ATOM 534 C C . LEU A 1 69 ? -3.408 5.634 -7.824 1.00 96.31 69 LEU A C 1
ATOM 536 O O . LEU A 1 69 ? -3.762 4.461 -7.707 1.00 96.31 69 LEU A O 1
ATOM 540 N N . ASP A 1 70 ? -2.762 6.075 -8.905 1.00 96.25 70 ASP A N 1
ATOM 541 C CA . ASP A 1 70 ? -2.240 5.199 -9.959 1.00 96.25 70 ASP A CA 1
ATOM 542 C C . ASP A 1 70 ? -0.927 4.561 -9.478 1.00 96.25 70 ASP A C 1
ATOM 544 O O . ASP A 1 70 ? 0.092 5.239 -9.314 1.00 96.25 70 ASP A O 1
ATOM 548 N N . VAL A 1 71 ? -0.958 3.257 -9.199 1.00 95.19 71 VAL A N 1
ATOM 549 C CA . VAL A 1 71 ? 0.180 2.524 -8.631 1.00 95.19 71 VAL A CA 1
ATOM 550 C C . VAL A 1 71 ? 0.863 1.683 -9.703 1.00 95.19 71 VAL A C 1
ATOM 552 O O . VAL A 1 71 ? 0.316 0.687 -10.185 1.00 95.19 71 VAL A O 1
ATOM 555 N N . VAL A 1 72 ? 2.105 2.047 -10.011 1.00 94.00 72 VAL A N 1
ATOM 556 C CA . VAL A 1 72 ? 2.998 1.312 -10.911 1.00 94.00 72 VAL A CA 1
ATOM 557 C C . VAL A 1 72 ? 3.908 0.406 -10.095 1.00 94.00 72 VAL A C 1
ATOM 559 O O . VAL A 1 72 ? 4.398 0.787 -9.034 1.00 94.00 72 VAL A O 1
ATOM 562 N N . ILE A 1 73 ? 4.153 -0.794 -10.604 1.00 91.75 73 ILE A N 1
ATOM 563 C CA . ILE A 1 73 ? 5.067 -1.773 -10.014 1.00 91.75 73 ILE A CA 1
ATOM 564 C C . ILE A 1 73 ? 6.168 -2.111 -11.032 1.00 91.75 73 ILE A C 1
ATOM 566 O O . ILE A 1 73 ? 5.887 -2.004 -12.226 1.00 91.75 73 ILE A O 1
ATOM 570 N N . PRO A 1 74 ? 7.388 -2.496 -10.603 1.00 88.19 74 PRO A N 1
ATOM 571 C CA . PRO A 1 74 ? 8.467 -2.904 -11.517 1.00 88.19 74 PRO A CA 1
ATOM 572 C C . PRO A 1 74 ? 8.030 -4.042 -12.436 1.00 88.19 74 PRO A C 1
ATOM 574 O O . PRO A 1 74 ? 7.117 -4.771 -12.064 1.00 88.19 74 PRO A O 1
ATOM 577 N N . ASP A 1 75 ? 8.669 -4.264 -13.579 1.00 84.75 75 ASP A N 1
ATOM 578 C CA . ASP A 1 75 ? 8.393 -5.457 -14.392 1.00 84.75 75 ASP A CA 1
ATOM 579 C C . ASP A 1 75 ? 8.914 -6.728 -13.706 1.00 84.75 75 ASP A C 1
ATOM 581 O O . ASP A 1 75 ? 9.680 -6.650 -12.748 1.00 84.75 75 ASP A O 1
ATOM 585 N N . GLN A 1 76 ? 8.457 -7.912 -14.131 1.00 78.88 76 GLN A N 1
ATOM 586 C CA . GLN A 1 76 ? 8.810 -9.173 -13.456 1.00 78.88 76 GLN A CA 1
ATOM 587 C C . GLN A 1 76 ? 10.326 -9.398 -13.357 1.00 78.88 76 GLN A C 1
ATOM 589 O O . GLN A 1 76 ? 10.788 -9.882 -12.328 1.00 78.88 76 GLN A O 1
ATOM 594 N N . ASP A 1 77 ? 11.084 -8.990 -14.375 1.00 74.25 77 ASP A N 1
ATOM 595 C CA . ASP A 1 77 ? 12.538 -9.178 -14.437 1.00 74.25 77 ASP A CA 1
ATOM 596 C C . ASP A 1 77 ? 13.307 -8.308 -13.420 1.00 74.25 77 ASP A C 1
ATOM 598 O O . ASP A 1 77 ? 14.415 -8.660 -13.021 1.00 74.25 77 ASP A O 1
ATOM 602 N N . ASP A 1 78 ? 12.697 -7.219 -12.937 1.00 70.50 78 ASP A N 1
ATOM 603 C CA . ASP A 1 78 ? 13.275 -6.301 -11.944 1.00 70.50 78 ASP A CA 1
ATOM 604 C C . ASP A 1 78 ? 12.880 -6.659 -10.492 1.00 70.50 78 ASP A C 1
ATOM 606 O O . ASP A 1 78 ? 13.247 -5.957 -9.544 1.00 70.50 78 ASP A O 1
ATOM 610 N N . ARG A 1 79 ? 12.110 -7.740 -10.292 1.00 64.44 79 ARG A N 1
ATOM 611 C CA . ARG A 1 79 ? 11.607 -8.206 -8.984 1.00 64.44 79 ARG A CA 1
ATOM 612 C C . ARG A 1 79 ? 12.391 -9.439 -8.509 1.00 64.44 79 ARG A C 1
ATOM 614 O O . ARG A 1 79 ? 11.856 -10.545 -8.499 1.00 64.44 79 ARG A O 1
ATOM 621 N N . SER A 1 80 ? 13.661 -9.255 -8.142 1.00 57.66 80 SER A N 1
ATOM 622 C CA . SER A 1 80 ? 14.540 -10.317 -7.604 1.00 57.66 80 SER A CA 1
ATOM 623 C C . SER A 1 80 ? 14.269 -10.664 -6.142 1.00 57.66 80 SER A C 1
ATOM 625 O O . SER A 1 80 ? 14.151 -9.699 -5.348 1.00 57.66 80 SER A O 1
#

Organism: Vibrio parahaemolyticus (NCBI:txid670)